Protein AF-A0A964KE95-F1 (afdb_monomer_lite)

Sequence (91 aa):
MAPDDALALSSLQLALCAVAAAAALRSPNALWVAVEEALAAGASPEAVEQAMMAAVRVAAEAVERDTAPTLMELRARWGAKQRWNVDQTKE

Structure (mmCIF, N/CA/C/O backbone):
data_AF-A0A964KE95-F1
#
_entry.id   AF-A0A964KE95-F1
#
loop_
_atom_site.group_PDB
_atom_site.id
_atom_site.type_symbol
_atom_site.label_atom_id
_atom_site.label_alt_id
_atom_site.label_comp_id
_atom_site.label_asym_id
_atom_site.label_entity_id
_atom_site.label_seq_id
_atom_site.pdbx_PDB_ins_code
_atom_site.Cartn_x
_atom_site.Cartn_y
_atom_site.Cartn_z
_atom_site.occupancy
_atom_site.B_iso_or_equiv
_atom_site.auth_seq_id
_atom_site.auth_comp_id
_atom_site.auth_asym_id
_atom_site.auth_atom_id
_atom_site.pdbx_PDB_model_num
ATOM 1 N N . MET A 1 1 ? -1.882 -32.776 17.467 1.00 41.12 1 MET A N 1
ATOM 2 C CA . MET A 1 1 ? -1.308 -31.422 17.589 1.00 41.12 1 MET A CA 1
ATOM 3 C C . MET A 1 1 ? -1.757 -30.671 16.346 1.00 41.12 1 MET A C 1
ATOM 5 O O . MET A 1 1 ? -1.215 -30.933 15.282 1.00 41.12 1 MET A O 1
ATOM 9 N N . ALA A 1 2 ? -2.857 -29.922 16.433 1.00 44.31 2 ALA A N 1
ATOM 10 C CA . ALA A 1 2 ? -3.407 -29.196 15.287 1.00 44.31 2 ALA A CA 1
ATOM 11 C C . ALA A 1 2 ? -2.678 -27.845 15.157 1.00 44.31 2 ALA A C 1
ATOM 13 O O . ALA A 1 2 ? -2.491 -27.184 16.180 1.00 44.31 2 ALA A O 1
ATOM 14 N N . PRO A 1 3 ? -2.218 -27.446 13.960 1.00 49.50 3 PRO A N 1
ATOM 15 C CA . PRO A 1 3 ? -1.548 -26.170 13.732 1.00 49.50 3 PRO A CA 1
ATOM 16 C C . PRO A 1 3 ? -2.575 -25.042 13.518 1.00 49.50 3 PRO A C 1
ATOM 18 O O . PRO A 1 3 ? -2.508 -24.340 12.517 1.00 49.50 3 PRO A O 1
ATOM 21 N N . ASP A 1 4 ? -3.545 -24.885 14.422 1.00 49.09 4 ASP A N 1
ATOM 22 C CA . ASP A 1 4 ? -4.696 -23.990 14.193 1.00 49.09 4 ASP A CA 1
ATOM 23 C C . ASP A 1 4 ? -4.573 -22.599 14.848 1.00 49.09 4 ASP A C 1
ATOM 25 O O . ASP A 1 4 ? -5.380 -21.720 14.563 1.00 49.09 4 ASP A O 1
ATOM 29 N N . ASP A 1 5 ? -3.519 -22.330 15.626 1.00 47.53 5 ASP A N 1
ATOM 30 C CA . ASP A 1 5 ? -3.311 -21.025 16.290 1.00 47.53 5 ASP A CA 1
ATOM 31 C C . ASP A 1 5 ? -2.384 -20.056 15.514 1.00 47.53 5 ASP A C 1
ATOM 33 O O . ASP A 1 5 ? -1.957 -19.030 16.042 1.00 47.53 5 ASP A O 1
ATOM 37 N N . ALA A 1 6 ? -2.033 -20.355 14.256 1.00 53.22 6 ALA A N 1
ATOM 38 C CA . ALA A 1 6 ? -0.919 -19.685 13.570 1.00 53.22 6 ALA A CA 1
ATOM 39 C C . ALA A 1 6 ? -1.252 -18.425 12.737 1.00 53.22 6 ALA A C 1
ATOM 41 O O . ALA A 1 6 ? -0.314 -17.800 12.245 1.00 53.22 6 ALA A O 1
ATOM 42 N N . LEU A 1 7 ? -2.515 -18.029 12.513 1.00 58.44 7 LEU A N 1
ATOM 43 C CA . LEU A 1 7 ? -2.808 -17.034 11.452 1.00 58.44 7 LEU A CA 1
ATOM 44 C C . LEU A 1 7 ? -3.933 -16.018 11.713 1.00 58.44 7 LEU A C 1
ATOM 46 O O . LEU A 1 7 ? -4.250 -15.238 10.813 1.00 58.44 7 LEU A O 1
ATOM 50 N N . ALA A 1 8 ? -4.536 -15.963 12.901 1.00 60.03 8 ALA A N 1
ATOM 51 C CA . ALA A 1 8 ? -5.543 -14.936 13.171 1.00 60.03 8 ALA A CA 1
ATOM 52 C C . ALA A 1 8 ? -4.864 -13.572 13.389 1.00 60.03 8 ALA A C 1
ATOM 54 O O . ALA A 1 8 ? -4.374 -13.276 14.479 1.00 60.03 8 ALA A O 1
ATOM 55 N N . LEU A 1 9 ? -4.824 -12.741 12.342 1.00 70.06 9 LEU A N 1
ATOM 56 C CA . LEU A 1 9 ? -4.458 -11.333 12.485 1.00 70.06 9 LEU A CA 1
ATOM 57 C C . LEU A 1 9 ? -5.457 -10.656 13.424 1.00 70.06 9 LEU A C 1
ATOM 59 O O . LEU A 1 9 ? -6.669 -10.846 13.303 1.00 70.06 9 LEU A O 1
ATOM 63 N N . SER A 1 10 ? -4.952 -9.845 14.349 1.00 86.38 10 SER A N 1
ATOM 64 C CA . SER A 1 10 ? -5.821 -9.006 15.169 1.00 86.38 10 SER A CA 1
ATOM 65 C C . SER A 1 10 ? -6.575 -8.010 14.282 1.00 86.38 10 SER A C 1
ATOM 67 O O . SER A 1 10 ? -6.093 -7.631 13.212 1.00 86.38 10 SER A O 1
ATOM 69 N N . SER A 1 11 ? -7.743 -7.539 14.728 1.00 86.38 11 SER A N 1
ATOM 70 C CA . SER A 1 11 ? -8.540 -6.554 13.977 1.00 86.38 11 SER A CA 1
ATOM 71 C C . SER A 1 11 ? -7.727 -5.311 13.596 1.00 86.38 11 SER A C 1
ATOM 73 O O . SER A 1 11 ? -7.884 -4.777 12.503 1.00 86.38 11 SER A O 1
ATOM 75 N N . LEU A 1 12 ? -6.794 -4.903 14.462 1.00 89.50 12 LEU A N 1
ATOM 76 C CA . LEU A 1 12 ? -5.857 -3.812 14.200 1.00 89.50 12 LEU A CA 1
ATOM 77 C C . LEU A 1 12 ? -4.867 -4.143 13.071 1.00 89.50 12 LEU A C 1
ATOM 79 O O . LEU A 1 12 ? -4.629 -3.316 12.194 1.00 89.50 12 LEU A O 1
ATOM 83 N N . GLN A 1 13 ? -4.290 -5.348 13.072 1.00 91.69 13 GLN A N 1
ATOM 84 C CA . GLN A 1 13 ? -3.373 -5.781 12.014 1.00 91.69 13 GLN A CA 1
ATOM 85 C C . GLN A 1 13 ? -4.088 -5.886 10.665 1.00 91.69 13 GLN A C 1
ATOM 87 O O . GLN A 1 13 ? -3.550 -5.442 9.656 1.00 91.69 13 GLN A O 1
ATOM 92 N N . LEU A 1 14 ? -5.314 -6.412 10.659 1.00 91.31 14 LEU A N 1
ATOM 93 C CA . LEU A 1 14 ? -6.170 -6.470 9.474 1.00 91.31 14 LEU A CA 1
ATOM 94 C C . LEU A 1 14 ? -6.448 -5.076 8.902 1.00 91.31 14 LEU A C 1
ATOM 96 O O . LEU A 1 14 ? -6.288 -4.872 7.699 1.00 91.31 14 LEU A O 1
ATOM 100 N N . ALA A 1 15 ? -6.788 -4.109 9.755 1.00 91.06 15 ALA A N 1
ATOM 101 C CA . ALA A 1 15 ? -7.055 -2.743 9.317 1.00 91.06 15 ALA A CA 1
ATOM 102 C C . ALA A 1 15 ? -5.794 -2.049 8.760 1.00 91.06 15 ALA A C 1
ATOM 104 O O . ALA A 1 15 ? -5.841 -1.433 7.696 1.00 91.06 15 ALA A O 1
ATOM 105 N N . LEU A 1 16 ? -4.630 -2.220 9.399 1.00 92.56 16 LEU A N 1
ATOM 106 C CA . LEU A 1 16 ? -3.357 -1.706 8.868 1.00 92.56 16 LEU A CA 1
ATOM 107 C C . LEU A 1 16 ? -2.956 -2.385 7.546 1.00 92.56 16 LEU A C 1
ATOM 109 O O . LEU A 1 16 ? -2.429 -1.72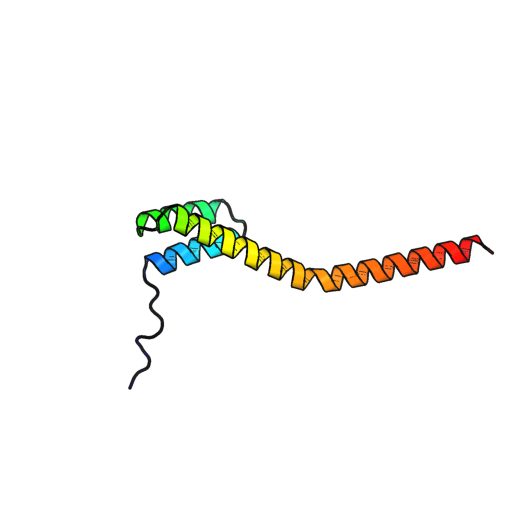7 6.647 1.00 92.56 16 LEU A O 1
ATOM 113 N N . CYS A 1 17 ? -3.246 -3.680 7.383 1.00 92.25 17 CYS A N 1
ATOM 114 C CA . CYS A 1 17 ? -3.074 -4.376 6.107 1.00 92.25 17 CYS A CA 1
ATOM 115 C C . CYS A 1 17 ? -3.997 -3.813 5.016 1.00 92.25 17 CYS A C 1
ATOM 117 O O . CYS A 1 17 ? -3.555 -3.660 3.876 1.00 92.25 17 CYS A O 1
ATOM 119 N N . ALA A 1 18 ? -5.244 -3.468 5.346 1.00 92.00 18 ALA A N 1
ATOM 120 C CA . ALA A 1 18 ? -6.169 -2.836 4.408 1.00 92.00 18 ALA A CA 1
ATOM 121 C C . ALA A 1 18 ? -5.667 -1.45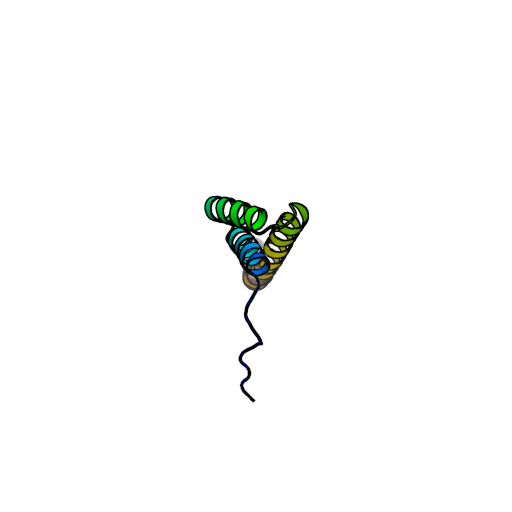2 3.957 1.00 92.00 18 ALA A C 1
ATOM 123 O O . ALA A 1 18 ? -5.692 -1.157 2.761 1.00 92.00 18 ALA A O 1
ATOM 124 N N . VAL A 1 19 ? -5.120 -0.646 4.879 1.00 94.00 19 VAL A N 1
ATOM 125 C CA . VAL A 1 19 ? -4.474 0.644 4.562 1.00 94.00 19 VAL A CA 1
ATOM 126 C C . VAL A 1 19 ? -3.314 0.441 3.589 1.00 94.00 19 VAL A C 1
ATOM 128 O O . VAL A 1 19 ? -3.246 1.104 2.552 1.00 94.00 19 VAL A O 1
ATOM 131 N N . ALA A 1 20 ? -2.422 -0.506 3.889 1.00 93.06 20 ALA A N 1
ATOM 132 C CA . ALA A 1 20 ? -1.284 -0.826 3.036 1.00 93.06 20 ALA A CA 1
ATOM 133 C C . ALA A 1 20 ? -1.732 -1.271 1.629 1.00 93.06 20 ALA A C 1
ATOM 135 O O . ALA A 1 20 ? -1.221 -0.775 0.624 1.00 93.06 20 ALA A O 1
ATOM 136 N N . ALA A 1 21 ? -2.727 -2.155 1.534 1.00 91.06 21 ALA A N 1
ATOM 137 C CA . ALA A 1 21 ? -3.257 -2.617 0.254 1.00 91.06 21 ALA A CA 1
ATOM 138 C C . ALA A 1 21 ? -3.875 -1.470 -0.563 1.00 91.06 21 ALA A C 1
ATOM 140 O O . ALA A 1 21 ? -3.579 -1.322 -1.751 1.00 91.06 21 ALA A O 1
ATOM 141 N N . ALA A 1 22 ? -4.685 -0.619 0.070 1.00 92.81 22 ALA A N 1
ATOM 142 C CA . ALA A 1 22 ? -5.300 0.530 -0.585 1.00 92.81 22 ALA A CA 1
ATOM 143 C C . ALA A 1 22 ? -4.260 1.551 -1.085 1.00 92.81 22 ALA A C 1
ATOM 145 O O . ALA A 1 22 ? -4.397 2.083 -2.192 1.00 92.81 22 ALA A O 1
ATOM 146 N N . ALA A 1 23 ? -3.195 1.774 -0.307 1.00 91.44 23 ALA A N 1
ATOM 147 C CA . ALA A 1 23 ? -2.077 2.636 -0.680 1.00 91.44 23 ALA A CA 1
ATOM 148 C C . ALA A 1 23 ? -1.294 2.076 -1.881 1.00 91.44 23 ALA A C 1
ATOM 150 O O . ALA A 1 23 ? -1.026 2.808 -2.836 1.00 91.44 23 ALA A O 1
ATOM 151 N N . ALA A 1 24 ? -0.989 0.773 -1.887 1.00 90.88 24 ALA A N 1
ATOM 152 C CA . ALA A 1 24 ? -0.309 0.111 -3.004 1.00 90.88 24 ALA A CA 1
ATOM 153 C C . ALA A 1 24 ? -1.128 0.169 -4.307 1.00 90.88 24 ALA A C 1
ATOM 155 O O . ALA A 1 24 ? -0.571 0.393 -5.383 1.00 90.88 24 ALA A O 1
ATOM 156 N N . LEU A 1 25 ? -2.455 0.032 -4.207 1.00 89.12 25 LEU A N 1
ATOM 157 C CA . LEU A 1 25 ? -3.387 0.143 -5.335 1.00 89.12 25 LEU A CA 1
ATOM 158 C C . LEU A 1 25 ? -3.596 1.583 -5.824 1.00 89.12 25 LEU A C 1
ATOM 160 O O . LEU A 1 25 ? -4.218 1.780 -6.867 1.00 89.12 25 LEU A O 1
ATOM 164 N N . ARG A 1 26 ? -3.104 2.589 -5.086 1.00 90.88 26 ARG A N 1
ATOM 165 C CA . ARG A 1 26 ? -3.310 4.020 -5.369 1.00 90.88 26 ARG A CA 1
ATOM 166 C C . ARG A 1 26 ? -4.792 4.379 -5.532 1.00 90.88 26 ARG A C 1
ATOM 168 O O . ARG A 1 26 ? -5.140 5.190 -6.386 1.00 90.88 26 ARG A O 1
ATOM 175 N N . SER A 1 27 ? -5.661 3.765 -4.727 1.00 92.69 27 SER A N 1
ATOM 176 C CA . SER A 1 27 ? -7.108 4.010 -4.748 1.00 92.69 27 SER A CA 1
ATOM 177 C C . SER A 1 27 ? -7.495 4.970 -3.619 1.00 92.69 27 SER A C 1
ATOM 179 O O . SER A 1 27 ? -7.543 4.542 -2.464 1.00 92.69 27 SER A O 1
ATOM 181 N N . PRO A 1 28 ? -7.802 6.252 -3.906 1.00 91.00 28 PRO A N 1
ATOM 182 C CA . PRO A 1 28 ? -8.100 7.235 -2.862 1.00 91.00 28 PRO A CA 1
ATOM 183 C C . PRO A 1 28 ? -9.332 6.864 -2.031 1.00 91.00 28 PRO A C 1
ATOM 185 O O . PRO A 1 28 ? -9.325 7.017 -0.815 1.00 91.00 28 PRO A O 1
ATOM 188 N N . ASN A 1 29 ? -10.365 6.312 -2.677 1.00 94.62 29 ASN A N 1
ATOM 189 C CA . ASN A 1 29 ? -11.601 5.911 -2.004 1.00 94.62 29 ASN A CA 1
ATOM 190 C C . ASN A 1 29 ? -11.372 4.733 -1.048 1.00 94.62 29 ASN A C 1
ATOM 192 O O . ASN A 1 29 ? -11.862 4.753 0.075 1.00 94.62 29 ASN A O 1
ATOM 196 N N . ALA A 1 30 ? -10.612 3.718 -1.477 1.00 92.88 30 ALA A N 1
ATOM 197 C CA . ALA A 1 30 ? -10.293 2.581 -0.614 1.00 92.88 30 ALA A CA 1
ATOM 198 C C . ALA A 1 30 ? -9.370 2.998 0.536 1.00 92.88 30 ALA A C 1
ATOM 200 O O . ALA A 1 30 ? -9.505 2.494 1.647 1.00 92.88 30 ALA A O 1
ATOM 201 N N . LEU A 1 31 ? -8.453 3.935 0.273 1.00 93.56 31 LEU A N 1
ATOM 202 C CA . LEU A 1 31 ? -7.527 4.433 1.280 1.00 93.56 31 LEU A CA 1
ATOM 203 C C . LEU A 1 31 ? -8.266 5.203 2.373 1.00 93.56 31 LEU A C 1
ATOM 205 O O . LEU A 1 31 ? -7.990 4.982 3.544 1.00 93.56 31 LEU A O 1
ATOM 209 N N . TRP A 1 32 ? -9.234 6.042 1.996 1.00 95.31 32 TRP A N 1
ATOM 210 C CA . TRP A 1 32 ? -10.076 6.762 2.949 1.00 95.31 32 TRP A CA 1
ATOM 211 C C . TRP A 1 32 ? -10.770 5.809 3.930 1.00 95.31 32 TRP A C 1
ATOM 213 O O . TRP A 1 32 ? -10.588 5.931 5.139 1.00 95.31 32 TRP A O 1
ATOM 223 N N . VAL A 1 33 ? -11.491 4.813 3.404 1.00 96.56 33 VAL A N 1
ATOM 224 C CA . VAL A 1 33 ? -12.228 3.836 4.223 1.00 96.56 33 VAL A CA 1
ATOM 225 C C . VAL A 1 33 ? -11.281 3.033 5.118 1.00 96.56 33 VAL A C 1
ATOM 227 O O . VAL A 1 33 ? -11.524 2.901 6.314 1.00 96.56 33 VAL A O 1
ATOM 230 N N . ALA A 1 34 ? -10.164 2.548 4.571 1.00 95.44 34 ALA A N 1
ATOM 231 C CA . ALA A 1 34 ? -9.213 1.748 5.336 1.00 95.44 34 ALA A CA 1
ATOM 232 C C . ALA A 1 34 ? -8.548 2.543 6.475 1.00 95.44 34 ALA A C 1
ATOM 234 O O . ALA A 1 34 ? -8.282 1.990 7.542 1.00 95.44 34 ALA A O 1
ATOM 235 N N . VAL A 1 35 ? -8.284 3.838 6.271 1.00 95.94 35 VAL A N 1
ATOM 236 C CA . VAL A 1 35 ? -7.732 4.720 7.310 1.00 95.94 35 VAL A CA 1
ATOM 237 C C . VAL A 1 35 ? -8.745 4.932 8.435 1.00 95.94 35 VAL A C 1
ATOM 239 O O . VAL A 1 35 ? -8.373 4.813 9.602 1.00 95.94 35 VAL A O 1
ATOM 242 N N . GLU A 1 36 ? -10.014 5.196 8.112 1.00 96.50 36 GLU A N 1
ATOM 243 C CA . GLU A 1 36 ? -11.075 5.330 9.121 1.00 96.50 36 GLU A CA 1
ATOM 244 C C . GLU A 1 36 ? -11.226 4.049 9.955 1.00 96.50 36 GLU A C 1
ATOM 246 O O . GLU A 1 36 ? -11.272 4.114 11.186 1.00 96.50 36 GLU A O 1
ATOM 251 N N . GLU A 1 37 ? -11.218 2.880 9.309 1.00 95.00 37 GLU A N 1
ATOM 252 C CA . GLU A 1 37 ? -11.285 1.582 9.990 1.00 95.00 37 GLU A CA 1
ATOM 253 C C . GLU A 1 37 ? -10.060 1.319 10.878 1.00 95.00 37 GLU A C 1
ATOM 255 O O . GLU A 1 37 ? -10.203 0.831 12.000 1.00 95.00 37 GLU A O 1
ATOM 260 N N . ALA A 1 38 ? -8.855 1.677 10.424 1.00 94.62 38 ALA A N 1
ATOM 261 C CA . ALA A 1 38 ? -7.635 1.512 11.212 1.00 94.62 38 ALA A CA 1
ATOM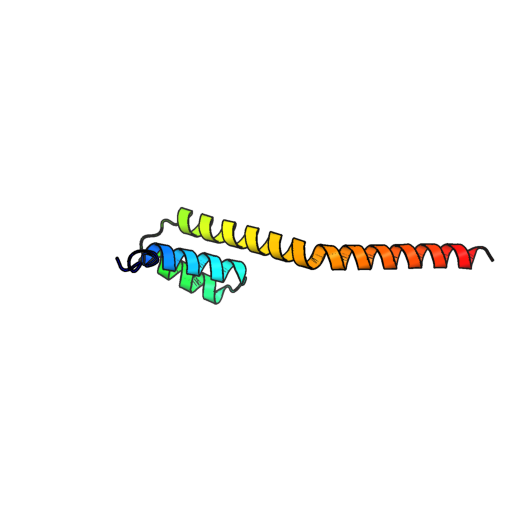 262 C C . ALA A 1 38 ? -7.634 2.392 12.466 1.00 94.62 38 ALA A C 1
ATOM 264 O O . ALA A 1 38 ? -7.306 1.911 13.553 1.00 94.62 38 ALA A O 1
ATOM 265 N N . LEU A 1 39 ? -8.051 3.654 12.342 1.00 94.38 39 LEU A N 1
ATOM 266 C CA . LEU A 1 39 ? -8.181 4.560 13.484 1.00 94.38 39 LEU A CA 1
ATOM 267 C C . LEU A 1 39 ? -9.259 4.069 14.462 1.00 94.38 39 LEU A C 1
ATOM 269 O O . LEU A 1 39 ? -9.030 4.065 15.672 1.00 94.38 39 LEU A O 1
ATOM 273 N N . ALA A 1 40 ? -10.397 3.578 13.958 1.00 94.19 40 ALA A N 1
ATOM 274 C CA . ALA A 1 40 ? -11.450 2.985 14.784 1.00 94.19 40 ALA A CA 1
ATOM 275 C C . ALA A 1 40 ? -10.991 1.703 15.509 1.00 94.19 40 ALA A C 1
ATOM 277 O O . ALA A 1 40 ? -11.420 1.441 16.632 1.00 94.19 40 ALA A O 1
ATOM 278 N N . ALA A 1 41 ? -10.080 0.933 14.905 1.00 92.12 41 ALA A N 1
ATOM 279 C CA . ALA A 1 41 ? -9.438 -0.230 15.519 1.00 92.12 41 ALA A CA 1
ATOM 280 C C . ALA A 1 41 ? -8.328 0.133 16.530 1.00 92.12 41 ALA A C 1
ATOM 282 O O . ALA A 1 41 ? -7.728 -0.765 17.127 1.00 92.12 41 ALA A O 1
ATOM 283 N N . GLY A 1 42 ? -8.052 1.426 16.738 1.00 94.75 42 GLY A N 1
ATOM 284 C CA . GLY A 1 42 ? -7.066 1.922 17.697 1.00 94.75 42 GLY A CA 1
ATOM 285 C C . GLY A 1 42 ? -5.655 2.096 17.133 1.00 94.75 42 GLY A C 1
ATOM 286 O O . GLY A 1 42 ? -4.706 2.199 17.911 1.00 94.75 42 GLY A O 1
ATOM 287 N N . ALA A 1 43 ? -5.482 2.124 15.808 1.00 95.19 43 ALA A N 1
ATOM 288 C CA . ALA A 1 43 ? -4.203 2.497 15.215 1.00 95.19 43 ALA A CA 1
ATOM 289 C C . ALA A 1 43 ? -3.866 3.953 15.553 1.00 95.19 43 ALA A C 1
ATOM 291 O O . ALA A 1 43 ? -4.731 4.829 15.499 1.00 95.19 43 ALA A O 1
ATOM 292 N N . SER A 1 44 ? -2.596 4.231 15.852 1.00 96.75 44 SER A N 1
ATOM 293 C CA . SER A 1 44 ? -2.138 5.617 15.910 1.00 96.75 44 SER A CA 1
ATOM 294 C C . SER A 1 44 ? -2.010 6.186 14.489 1.00 96.75 44 SER A C 1
ATOM 296 O O . SER A 1 44 ? -1.738 5.425 13.550 1.00 96.75 44 SER A O 1
ATOM 298 N N . PRO A 1 45 ? -2.157 7.508 14.304 1.00 96.00 45 PRO A N 1
ATOM 299 C CA . PRO A 1 45 ? -1.921 8.150 13.013 1.00 96.00 45 PRO A CA 1
ATOM 300 C C . PRO A 1 45 ? -0.545 7.810 12.422 1.00 96.00 45 PRO A C 1
ATOM 302 O O . PRO A 1 45 ? -0.436 7.544 11.228 1.00 96.00 45 PRO A O 1
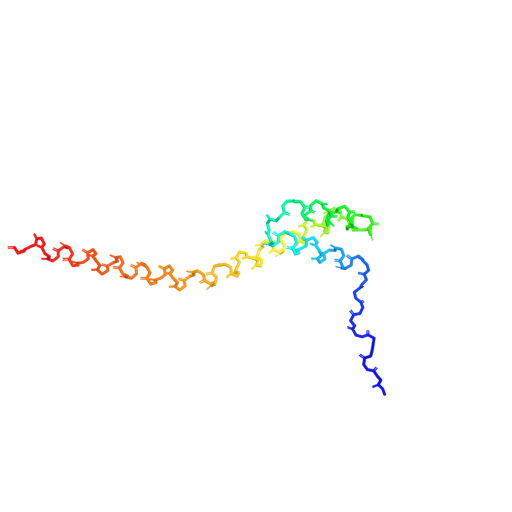ATOM 305 N N . GLU A 1 46 ? 0.492 7.724 13.259 1.00 96.88 46 GLU A N 1
ATOM 306 C CA . GLU A 1 46 ? 1.848 7.362 12.836 1.00 96.88 46 GLU A CA 1
ATOM 307 C C . GLU A 1 46 ? 1.920 5.920 12.319 1.00 96.88 46 GLU A C 1
ATOM 309 O O . GLU A 1 46 ? 2.601 5.654 11.332 1.00 96.88 46 GLU A O 1
ATOM 314 N N . ALA A 1 47 ? 1.210 4.977 12.951 1.00 94.19 47 ALA A N 1
ATOM 315 C CA . ALA A 1 47 ? 1.161 3.589 12.492 1.00 94.19 47 ALA A CA 1
ATOM 316 C C . ALA A 1 47 ? 0.475 3.471 11.121 1.00 94.19 47 ALA A C 1
ATOM 318 O O . ALA A 1 47 ? 0.931 2.719 10.257 1.00 94.19 47 ALA A O 1
ATOM 319 N N . VAL A 1 48 ? -0.588 4.249 10.906 1.00 95.31 48 VAL A N 1
ATOM 320 C CA . VAL A 1 48 ? -1.279 4.352 9.614 1.00 95.31 48 VAL A CA 1
ATOM 321 C C . VAL A 1 48 ? -0.348 4.947 8.551 1.00 95.31 48 VAL A C 1
ATOM 323 O O . VAL A 1 48 ? -0.224 4.389 7.460 1.00 95.31 48 VAL A O 1
ATOM 326 N N . GLU A 1 49 ? 0.366 6.029 8.870 1.00 95.31 49 GLU A N 1
ATOM 327 C CA . GLU A 1 49 ? 1.330 6.665 7.963 1.00 95.31 49 GLU A CA 1
ATOM 328 C C . GLU A 1 49 ? 2.477 5.721 7.579 1.00 95.31 49 GLU A C 1
ATOM 330 O O . GLU A 1 49 ? 2.805 5.573 6.399 1.00 95.31 49 GLU A O 1
ATOM 335 N N . GLN A 1 50 ? 3.040 5.011 8.559 1.00 94.69 50 GLN A N 1
ATOM 336 C CA . GLN A 1 50 ? 4.068 3.991 8.347 1.00 94.69 50 GLN A CA 1
ATOM 337 C C . GLN A 1 50 ? 3.573 2.872 7.419 1.00 94.69 50 GLN A C 1
ATOM 339 O O . GLN A 1 50 ? 4.290 2.485 6.493 1.00 94.69 50 GLN A O 1
ATOM 344 N N . ALA A 1 51 ? 2.343 2.383 7.618 1.00 92.56 51 ALA A N 1
ATOM 345 C CA . ALA A 1 51 ? 1.744 1.357 6.765 1.00 92.56 51 ALA A CA 1
ATOM 346 C C . ALA A 1 51 ? 1.576 1.839 5.313 1.00 92.56 51 ALA A C 1
ATOM 348 O O . ALA A 1 51 ? 1.916 1.108 4.378 1.00 92.56 51 ALA A O 1
ATOM 349 N N . MET A 1 52 ? 1.128 3.084 5.113 1.00 93.81 52 MET A N 1
ATOM 350 C CA . MET A 1 52 ? 1.023 3.689 3.780 1.00 93.81 52 MET A CA 1
ATOM 351 C C . MET A 1 52 ? 2.391 3.814 3.102 1.00 93.81 52 MET A C 1
ATOM 353 O O . MET A 1 52 ? 2.560 3.370 1.965 1.00 93.81 52 MET A O 1
ATOM 357 N N . MET A 1 53 ? 3.385 4.383 3.792 1.00 93.56 53 MET A N 1
ATOM 358 C CA . MET A 1 53 ? 4.726 4.591 3.233 1.00 93.56 53 MET A CA 1
ATOM 359 C C . MET A 1 53 ? 5.414 3.272 2.874 1.00 93.56 53 MET A C 1
ATOM 361 O O . MET A 1 53 ? 6.002 3.153 1.795 1.00 93.56 53 MET A O 1
ATOM 365 N N . ALA A 1 54 ? 5.314 2.265 3.745 1.00 90.12 54 ALA A N 1
ATOM 366 C CA . ALA A 1 54 ? 5.871 0.943 3.488 1.00 90.12 54 ALA A CA 1
ATOM 367 C C . ALA A 1 54 ? 5.253 0.308 2.233 1.00 90.12 54 ALA A C 1
ATOM 369 O O . ALA A 1 54 ? 5.982 -0.211 1.386 1.00 90.12 54 ALA A O 1
ATOM 370 N N . ALA A 1 55 ? 3.931 0.403 2.076 1.00 88.88 55 ALA A N 1
ATOM 371 C CA . ALA A 1 55 ? 3.229 -0.136 0.918 1.00 88.88 55 ALA A CA 1
ATOM 372 C C . ALA A 1 55 ? 3.592 0.577 -0.390 1.00 88.88 55 ALA A C 1
ATOM 374 O O . ALA A 1 55 ? 3.833 -0.079 -1.403 1.00 88.88 55 ALA A O 1
ATOM 375 N N . VAL A 1 56 ? 3.687 1.911 -0.369 1.00 88.75 56 VAL A N 1
ATOM 376 C CA . VAL A 1 56 ? 4.099 2.705 -1.537 1.00 88.75 56 VAL A CA 1
ATOM 377 C C . VAL A 1 56 ? 5.518 2.345 -1.968 1.00 88.75 56 VAL A C 1
ATOM 379 O O . VAL A 1 56 ? 5.762 2.188 -3.165 1.00 88.75 56 VAL A O 1
ATOM 382 N N . ARG A 1 57 ? 6.441 2.162 -1.015 1.00 91.06 57 ARG A N 1
ATOM 383 C CA . ARG A 1 57 ? 7.815 1.739 -1.313 1.00 91.06 57 ARG A CA 1
ATOM 384 C C . ARG A 1 57 ? 7.846 0.369 -1.990 1.00 91.06 57 ARG A C 1
ATOM 386 O O . ARG A 1 57 ? 8.433 0.244 -3.057 1.00 91.06 57 ARG A O 1
ATOM 393 N N . VAL A 1 58 ? 7.165 -0.628 -1.421 1.00 87.06 58 VAL A N 1
ATOM 394 C CA . VAL A 1 58 ? 7.112 -1.986 -1.997 1.00 87.06 58 VAL A CA 1
ATOM 395 C C . VAL A 1 58 ? 6.476 -1.974 -3.390 1.00 87.06 58 VAL A C 1
ATOM 397 O O . VAL A 1 58 ? 6.968 -2.632 -4.304 1.00 87.06 58 VAL A O 1
ATOM 400 N N . ALA A 1 59 ? 5.409 -1.195 -3.586 1.00 84.44 59 ALA A N 1
ATOM 401 C CA . ALA A 1 59 ? 4.776 -1.051 -4.893 1.00 84.44 59 ALA A CA 1
ATOM 402 C C . ALA A 1 59 ? 5.709 -0.383 -5.919 1.00 84.44 59 ALA A C 1
ATOM 404 O O . ALA A 1 59 ? 5.736 -0.792 -7.078 1.00 84.44 59 ALA A O 1
ATOM 405 N N . ALA A 1 60 ? 6.490 0.623 -5.512 1.00 84.31 60 ALA A N 1
ATOM 406 C CA . ALA A 1 60 ? 7.476 1.267 -6.376 1.00 84.31 60 ALA A CA 1
ATOM 407 C C . ALA A 1 60 ? 8.602 0.302 -6.780 1.00 84.31 60 ALA A C 1
ATOM 409 O O . ALA A 1 60 ? 8.913 0.205 -7.965 1.00 84.31 60 ALA A O 1
ATOM 410 N N . GLU A 1 61 ? 9.145 -0.457 -5.826 1.00 87.81 61 GLU A N 1
ATOM 411 C CA . GLU A 1 61 ? 10.175 -1.476 -6.075 1.00 87.81 61 GLU A CA 1
ATOM 412 C C . GLU A 1 61 ? 9.671 -2.576 -7.024 1.00 87.81 61 GLU A C 1
ATOM 414 O O . GLU A 1 61 ? 10.385 -2.988 -7.940 1.00 87.81 61 GLU A O 1
ATOM 419 N N . ALA A 1 62 ? 8.423 -3.027 -6.854 1.00 82.38 62 ALA A N 1
ATOM 420 C CA . ALA A 1 62 ? 7.808 -4.008 -7.747 1.00 82.38 62 ALA A CA 1
ATOM 421 C C . ALA A 1 62 ? 7.668 -3.469 -9.181 1.00 82.38 62 ALA A C 1
ATOM 423 O O . ALA A 1 62 ? 8.036 -4.155 -10.135 1.00 82.38 62 ALA A O 1
ATOM 424 N N . VAL A 1 63 ? 7.203 -2.224 -9.336 1.00 82.75 63 VAL A N 1
ATOM 425 C CA . VAL A 1 63 ? 7.113 -1.565 -10.648 1.00 82.75 63 VAL A CA 1
ATOM 426 C C . VAL A 1 63 ? 8.493 -1.409 -11.280 1.00 82.75 63 VAL A C 1
ATOM 428 O O . VAL A 1 63 ? 8.645 -1.690 -12.466 1.00 82.75 63 VAL A O 1
ATOM 431 N N . GLU A 1 64 ? 9.503 -0.982 -10.524 1.00 81.31 64 GLU A N 1
ATOM 432 C CA . GLU A 1 64 ? 10.869 -0.835 -11.033 1.00 81.31 64 GLU A CA 1
ATOM 433 C C . GLU A 1 64 ? 11.421 -2.174 -11.526 1.00 81.31 64 GLU A C 1
ATOM 435 O O . GLU A 1 64 ? 11.895 -2.263 -12.658 1.00 81.31 64 GLU A O 1
ATOM 440 N N . ARG A 1 65 ? 11.281 -3.237 -10.729 1.00 85.69 65 ARG A N 1
ATOM 441 C CA . ARG A 1 65 ? 11.720 -4.585 -11.105 1.00 85.69 65 ARG A CA 1
ATOM 442 C C . ARG A 1 65 ? 11.056 -5.074 -12.394 1.00 85.69 65 ARG A C 1
ATOM 444 O O . ARG A 1 65 ? 11.734 -5.655 -13.239 1.00 85.69 65 ARG A O 1
ATOM 451 N N . ASP A 1 66 ? 9.759 -4.832 -12.554 1.00 84.62 66 ASP A N 1
ATOM 452 C CA . ASP A 1 66 ? 8.996 -5.339 -13.695 1.00 84.62 66 ASP A CA 1
ATOM 453 C C . ASP A 1 66 ? 9.191 -4.466 -14.957 1.00 84.62 66 ASP A C 1
ATOM 455 O O . ASP A 1 66 ? 9.146 -4.960 -16.086 1.00 84.62 66 ASP A O 1
ATOM 459 N N . THR A 1 67 ? 9.468 -3.166 -14.796 1.00 79.94 67 THR A N 1
ATOM 460 C CA . THR A 1 67 ? 9.676 -2.227 -15.916 1.00 79.94 67 THR A CA 1
ATOM 461 C C . THR A 1 67 ? 11.131 -2.108 -16.367 1.00 79.94 67 THR A C 1
ATOM 463 O O . THR A 1 67 ? 11.373 -1.814 -17.542 1.00 79.94 67 THR A O 1
ATOM 466 N N . ALA A 1 68 ? 12.107 -2.377 -15.496 1.00 82.69 68 ALA A N 1
ATOM 467 C CA . ALA A 1 68 ? 13.530 -2.248 -15.807 1.00 82.69 68 ALA A CA 1
ATOM 468 C C . ALA A 1 68 ? 13.979 -3.059 -17.043 1.00 82.69 68 ALA A C 1
ATOM 470 O O . ALA A 1 68 ? 14.643 -2.471 -17.904 1.00 82.69 68 ALA A O 1
ATOM 471 N N . PRO A 1 69 ? 13.592 -4.341 -17.227 1.00 85.31 69 PRO A N 1
ATOM 472 C CA . PRO A 1 69 ? 13.979 -5.104 -18.416 1.00 85.31 69 PRO A CA 1
ATOM 473 C C . PRO A 1 69 ? 13.449 -4.477 -19.710 1.00 85.31 69 PRO A C 1
ATOM 475 O O . PRO A 1 69 ? 14.187 -4.325 -20.685 1.00 85.31 69 PRO A O 1
ATOM 478 N N . THR A 1 70 ? 12.189 -4.033 -19.689 1.00 87.50 70 THR A N 1
ATOM 479 C CA . THR A 1 70 ? 11.533 -3.380 -20.830 1.00 87.50 70 THR A CA 1
ATOM 480 C C . THR A 1 70 ? 12.232 -2.068 -21.191 1.00 87.50 70 THR A C 1
ATOM 482 O O . THR A 1 70 ? 12.491 -1.796 -22.364 1.00 87.50 70 THR A O 1
ATOM 485 N N . LEU A 1 71 ? 12.597 -1.258 -20.192 1.00 84.94 71 LEU A N 1
ATOM 486 C CA . LEU A 1 71 ? 13.328 -0.006 -20.407 1.00 84.94 71 LEU A CA 1
ATOM 487 C C . LEU A 1 71 ? 14.739 -0.247 -20.963 1.00 84.94 71 LEU A C 1
ATOM 489 O O . LEU A 1 71 ? 15.186 0.493 -21.845 1.00 84.94 71 LEU A O 1
ATOM 493 N N . MET A 1 72 ? 15.433 -1.286 -20.490 1.00 88.50 72 MET A N 1
ATOM 494 C CA . MET A 1 72 ? 16.743 -1.680 -21.016 1.00 88.50 72 MET A CA 1
ATOM 495 C C . MET A 1 72 ? 16.661 -2.105 -22.485 1.00 88.50 72 MET A C 1
ATOM 497 O O . MET A 1 72 ? 17.464 -1.637 -23.298 1.00 88.50 72 MET A O 1
ATOM 501 N N . GLU A 1 73 ? 15.677 -2.933 -22.847 1.00 90.56 73 GLU A N 1
ATOM 502 C CA . GLU A 1 73 ? 15.459 -3.352 -24.235 1.00 90.56 73 GLU A CA 1
ATOM 503 C C . GLU A 1 73 ? 15.159 -2.148 -25.136 1.00 90.56 73 GLU A C 1
ATOM 505 O O . GLU A 1 73 ? 15.775 -1.977 -26.195 1.00 90.56 73 GLU A O 1
ATOM 510 N N . LEU A 1 74 ? 14.262 -1.262 -24.694 1.00 89.50 74 LEU A N 1
ATOM 511 C CA . LEU A 1 74 ? 13.902 -0.059 -25.438 1.00 89.50 74 LEU A CA 1
ATOM 512 C C . LEU A 1 74 ? 15.129 0.833 -25.682 1.00 89.50 74 LEU A C 1
ATOM 514 O O . LEU A 1 74 ? 15.345 1.311 -26.799 1.00 89.50 74 LEU A O 1
ATOM 518 N N . ARG A 1 75 ? 15.979 1.005 -24.661 1.00 89.81 75 ARG A N 1
ATOM 519 C CA . ARG A 1 75 ? 17.225 1.776 -24.756 1.00 89.81 75 ARG A CA 1
ATOM 520 C C . ARG A 1 75 ? 18.230 1.135 -25.711 1.00 89.81 75 ARG A C 1
ATOM 522 O O . ARG A 1 75 ? 18.853 1.848 -26.500 1.00 89.81 75 ARG A O 1
ATOM 529 N N . ALA A 1 76 ? 18.373 -0.190 -25.685 1.00 91.38 76 ALA A N 1
ATOM 530 C CA . ALA A 1 76 ? 19.249 -0.916 -26.603 1.00 91.38 76 ALA A CA 1
ATOM 531 C C . ALA A 1 76 ? 18.796 -0.755 -28.064 1.00 91.38 76 ALA A C 1
ATOM 533 O O . ALA A 1 76 ? 19.610 -0.427 -28.933 1.00 91.38 76 ALA A O 1
ATOM 534 N N . ARG A 1 77 ? 17.490 -0.903 -28.324 1.00 90.50 77 ARG A N 1
ATOM 535 C CA . ARG A 1 77 ? 16.887 -0.719 -29.655 1.00 90.50 77 ARG A CA 1
ATOM 536 C C . ARG A 1 77 ? 17.037 0.714 -30.156 1.00 90.50 77 ARG A C 1
ATOM 538 O O . ARG A 1 77 ? 17.415 0.921 -31.309 1.00 90.50 77 ARG A O 1
ATOM 545 N N . TRP A 1 78 ? 16.800 1.701 -29.293 1.00 89.06 78 TRP A N 1
ATOM 546 C CA . TRP A 1 78 ? 17.011 3.109 -29.629 1.00 89.06 78 TRP A CA 1
ATOM 547 C C . TRP A 1 78 ? 18.475 3.391 -29.991 1.00 89.06 78 TRP A C 1
ATOM 549 O O . TRP A 1 78 ? 18.750 3.995 -31.027 1.00 89.06 78 TRP A O 1
ATOM 559 N N . GLY A 1 79 ? 19.422 2.901 -29.184 1.00 90.75 79 GLY A N 1
ATOM 560 C CA . GLY A 1 79 ? 20.853 3.052 -29.454 1.00 90.75 79 GLY A CA 1
ATOM 561 C C . GLY A 1 79 ? 21.287 2.392 -30.766 1.00 90.75 79 GLY A C 1
ATOM 562 O O . GLY A 1 79 ? 22.082 2.966 -31.507 1.00 90.75 79 GLY A O 1
ATOM 563 N N . ALA A 1 80 ? 20.744 1.215 -31.093 1.00 88.75 80 ALA A N 1
ATOM 564 C CA . ALA A 1 80 ? 20.998 0.548 -32.371 1.00 88.75 80 ALA A CA 1
ATOM 565 C C . ALA A 1 80 ? 20.472 1.360 -33.565 1.00 88.75 80 ALA A C 1
ATOM 567 O O . ALA A 1 80 ? 21.195 1.540 -34.544 1.00 88.75 80 ALA A O 1
ATOM 568 N N . LYS A 1 81 ? 19.260 1.921 -33.458 1.00 88.81 81 LYS A N 1
ATOM 569 C CA . LYS A 1 81 ? 18.673 2.781 -34.496 1.00 88.81 81 LYS A CA 1
ATOM 570 C C . LYS A 1 81 ? 19.494 4.050 -34.732 1.00 88.81 81 LYS A C 1
ATOM 572 O O . LYS A 1 81 ? 19.698 4.440 -35.877 1.00 88.81 81 LYS A O 1
ATOM 577 N N . GLN A 1 82 ? 19.978 4.687 -33.665 1.00 86.56 82 GLN A N 1
ATOM 578 C CA . GLN A 1 82 ? 20.817 5.880 -33.795 1.00 86.56 82 GLN A CA 1
ATOM 579 C C . GLN A 1 82 ? 22.131 5.586 -34.523 1.00 86.56 82 GLN A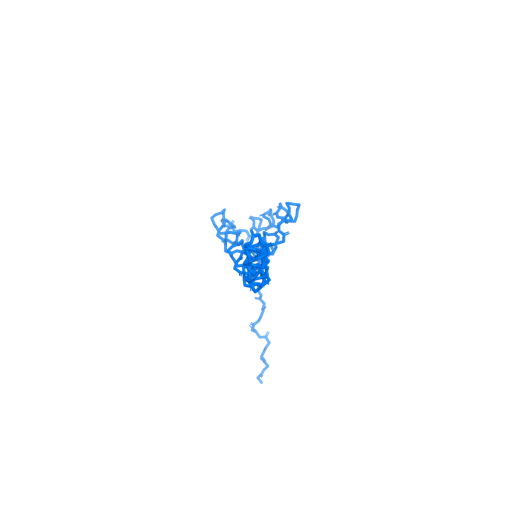 C 1
ATOM 581 O O . GLN A 1 82 ? 22.519 6.373 -35.379 1.00 86.56 82 GLN A O 1
ATOM 586 N N . ARG A 1 83 ? 22.782 4.451 -34.235 1.00 85.25 83 ARG A N 1
ATOM 587 C CA . ARG A 1 83 ? 24.008 4.044 -34.942 1.00 85.25 83 ARG A CA 1
ATOM 588 C C . ARG A 1 83 ? 23.757 3.803 -36.430 1.00 85.25 83 ARG A C 1
ATOM 590 O O . ARG A 1 83 ? 24.449 4.391 -37.247 1.00 85.25 83 ARG A O 1
ATOM 597 N N . TRP A 1 84 ? 22.709 3.051 -36.771 1.00 80.62 84 TRP A N 1
ATOM 598 C CA . TRP A 1 84 ? 22.339 2.812 -38.169 1.00 80.62 84 TRP A CA 1
ATOM 599 C C . TRP A 1 84 ? 22.089 4.118 -38.944 1.00 80.62 84 TRP A C 1
ATOM 601 O O . TRP A 1 84 ? 22.601 4.287 -40.045 1.00 80.62 84 TRP A O 1
ATOM 611 N N . ASN A 1 85 ? 21.377 5.082 -38.346 1.00 81.06 85 ASN A N 1
ATOM 612 C CA . ASN A 1 85 ? 21.142 6.390 -38.969 1.00 81.06 85 ASN A CA 1
ATOM 613 C C . ASN A 1 85 ? 22.443 7.176 -39.232 1.00 81.06 85 ASN A C 1
ATOM 615 O O . ASN A 1 85 ? 22.533 7.887 -40.231 1.00 81.06 85 ASN A O 1
ATOM 619 N N . VAL A 1 86 ? 23.428 7.083 -38.331 1.00 77.38 86 VAL A N 1
ATOM 620 C CA . VAL A 1 86 ? 24.741 7.736 -38.484 1.00 77.38 86 VA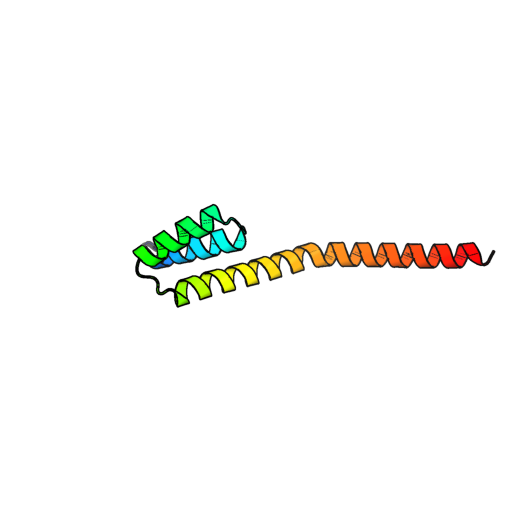L A CA 1
ATOM 621 C C . VAL A 1 86 ? 25.566 7.081 -39.593 1.00 77.38 86 VAL A C 1
ATOM 623 O O . VAL A 1 86 ? 26.279 7.781 -40.307 1.00 77.38 86 VAL A O 1
ATOM 626 N N . ASP A 1 87 ? 25.468 5.764 -39.757 1.00 82.81 87 ASP A N 1
ATOM 627 C CA . ASP A 1 87 ? 26.198 5.045 -40.805 1.00 82.81 87 ASP A CA 1
ATOM 628 C C . ASP A 1 87 ? 25.590 5.317 -42.194 1.00 82.81 87 ASP A C 1
ATOM 630 O O . ASP A 1 87 ? 26.323 5.564 -43.144 1.00 82.81 87 ASP A O 1
ATOM 634 N N . GLN A 1 88 ? 24.257 5.403 -42.293 1.00 66.00 88 GLN A N 1
ATOM 635 C CA . GLN A 1 88 ? 23.532 5.754 -43.528 1.00 66.00 88 GLN A CA 1
ATOM 636 C C . GLN A 1 88 ? 23.734 7.203 -44.003 1.00 66.00 88 GLN A C 1
ATOM 638 O O . GLN A 1 88 ? 23.410 7.523 -45.138 1.00 66.00 88 GLN A O 1
ATOM 643 N N . THR A 1 89 ? 24.218 8.108 -43.147 1.00 68.38 89 THR A N 1
ATOM 644 C CA . THR A 1 89 ? 24.450 9.521 -43.509 1.00 68.38 89 THR A CA 1
ATOM 645 C C . THR A 1 89 ? 25.885 9.807 -43.963 1.00 68.38 89 THR A C 1
ATOM 647 O O . THR A 1 89 ? 26.215 10.961 -44.236 1.00 68.38 89 THR A O 1
ATOM 650 N N . LYS A 1 90 ? 26.745 8.782 -44.025 1.00 69.19 90 LYS A N 1
ATOM 651 C CA . LYS A 1 90 ? 28.152 8.881 -44.452 1.00 69.19 90 LYS A CA 1
ATOM 652 C C . LYS A 1 90 ? 28.440 8.245 -45.820 1.00 69.19 90 LYS A C 1
ATOM 654 O O . LYS A 1 90 ? 29.578 8.352 -46.276 1.00 69.19 90 LYS A O 1
ATOM 659 N N . GLU A 1 91 ? 27.449 7.600 -46.434 1.00 54.84 91 GLU A N 1
ATOM 660 C CA . GLU A 1 91 ? 27.452 7.129 -47.832 1.00 54.84 91 GLU A CA 1
ATOM 661 C C . GLU A 1 91 ? 26.826 8.183 -48.755 1.00 54.84 91 GLU A C 1
ATOM 663 O O . GLU A 1 91 ? 27.339 8.338 -49.886 1.00 54.84 91 GLU A O 1
#

Radius of gyration: 22.98 Å; chains: 1; bounding box: 40×41×66 Å

Secondary structure (DSSP, 8-state):
----SS----HHHHHHHHHHHHHHTT-HHHHHHHHHHHHHTT--HHHHHHHHHHHHHHHHHHHHHHHHHHHHHHHHHHHHHHHHHHHHT--

Foldseek 3Di:
DDPPPPDDDDQLRVLLVQCLVCLLVVPPVSNVVSVVSNVVSPDDPVSSVVSNVVSVVVSVVVCCVVCVVVVVVVVVVVVVVVVVVVVVVVD

pLDDT: mean 85.31, std 13.09, range [41.12, 96.88]